Protein AF-A0A4Y9A7S6-F1 (afdb_monomer_lite)

Structure (mmCIF, N/CA/C/O backbone):
data_AF-A0A4Y9A7S6-F1
#
_entry.id   AF-A0A4Y9A7S6-F1
#
loop_
_atom_site.group_PDB
_atom_site.id
_atom_site.type_symbol
_atom_site.label_atom_id
_atom_site.label_alt_id
_atom_site.label_comp_id
_atom_site.label_asym_id
_atom_site.label_entity_id
_atom_site.label_seq_id
_atom_site.pdbx_PDB_ins_code
_atom_site.Cartn_x
_atom_site.Cartn_y
_atom_site.Cartn_z
_atom_site.occupancy
_atom_site.B_iso_or_equiv
_atom_site.auth_seq_id
_atom_site.auth_comp_id
_atom_site.auth_asym_id
_atom_site.auth_atom_id
_atom_site.pdbx_PDB_model_num
ATOM 1 N N . MET A 1 1 ? 8.272 -12.848 1.177 1.00 51.91 1 MET A N 1
ATOM 2 C CA . MET A 1 1 ? 7.483 -13.117 -0.040 1.00 51.91 1 MET A CA 1
ATOM 3 C C . MET A 1 1 ? 8.059 -12.205 -1.107 1.00 51.91 1 MET A C 1
ATOM 5 O O . MET A 1 1 ? 8.011 -10.999 -0.935 1.00 51.91 1 MET A O 1
ATOM 9 N N . GLU A 1 2 ? 8.708 -12.731 -2.147 1.00 66.44 2 GLU A N 1
ATOM 10 C CA . GLU A 1 2 ? 9.399 -11.851 -3.104 1.00 66.44 2 GLU A CA 1
ATOM 11 C C . GLU A 1 2 ? 8.413 -10.834 -3.698 1.00 66.44 2 GLU A C 1
ATOM 13 O O . GLU A 1 2 ? 7.273 -11.190 -3.999 1.00 66.44 2 GLU A O 1
ATOM 18 N N . SER A 1 3 ? 8.839 -9.578 -3.871 1.00 75.31 3 SER A N 1
ATOM 19 C CA . SER A 1 3 ? 8.005 -8.483 -4.396 1.00 75.31 3 SER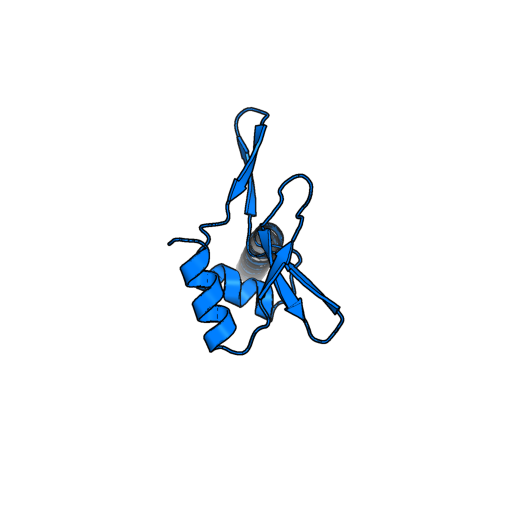 A CA 1
ATOM 20 C C . SER A 1 3 ? 7.237 -8.881 -5.665 1.00 75.31 3 SER A C 1
ATOM 22 O O . SER A 1 3 ? 6.070 -8.533 -5.829 1.00 75.31 3 SER A O 1
ATOM 24 N N . LYS A 1 4 ? 7.844 -9.723 -6.508 1.00 85.31 4 LYS A N 1
ATOM 25 C CA . LYS A 1 4 ? 7.242 -10.320 -7.707 1.00 85.31 4 LYS A CA 1
ATOM 26 C C . LYS A 1 4 ? 5.944 -11.098 -7.442 1.00 85.31 4 LYS A C 1
ATOM 28 O O . LYS A 1 4 ? 5.025 -11.048 -8.248 1.00 85.31 4 LYS A O 1
ATOM 33 N N . GLN A 1 5 ? 5.835 -11.806 -6.320 1.00 89.12 5 GLN A N 1
ATOM 34 C CA . GLN A 1 5 ? 4.628 -12.568 -5.981 1.00 89.12 5 GLN A CA 1
ATOM 35 C C . GLN A 1 5 ? 3.453 -11.657 -5.608 1.00 89.12 5 GLN A C 1
ATOM 37 O O . GLN A 1 5 ? 2.307 -12.006 -5.873 1.00 89.12 5 GLN A O 1
ATOM 42 N N . ILE A 1 6 ? 3.724 -10.503 -4.988 1.00 91.88 6 ILE A N 1
ATOM 43 C CA . ILE A 1 6 ? 2.694 -9.501 -4.671 1.00 91.88 6 ILE A CA 1
ATOM 44 C C . ILE A 1 6 ? 2.166 -8.892 -5.968 1.00 91.88 6 ILE A C 1
ATOM 46 O O . ILE A 1 6 ? 0.955 -8.804 -6.141 1.00 91.88 6 ILE A O 1
ATOM 50 N N . VAL A 1 7 ? 3.083 -8.522 -6.869 1.00 93.62 7 VAL A N 1
ATOM 51 C CA . VAL A 1 7 ? 2.772 -7.958 -8.189 1.00 93.62 7 VAL A CA 1
ATOM 52 C C . VAL A 1 7 ? 1.848 -8.898 -8.956 1.00 93.62 7 VAL A C 1
ATOM 54 O O . VAL A 1 7 ? 0.724 -8.508 -9.248 1.00 93.62 7 VAL A O 1
ATOM 57 N N . ASN A 1 8 ? 2.253 -10.159 -9.147 1.00 94.25 8 ASN A N 1
ATOM 58 C CA . ASN A 1 8 ? 1.444 -11.138 -9.876 1.00 94.25 8 ASN A CA 1
ATOM 59 C C . ASN A 1 8 ? 0.036 -11.290 -9.279 1.00 94.25 8 ASN A C 1
ATOM 61 O O . ASN A 1 8 ? -0.945 -11.296 -10.008 1.00 94.25 8 ASN A O 1
ATOM 65 N N . LYS A 1 9 ? -0.088 -11.371 -7.947 1.00 95.44 9 LYS A N 1
ATOM 66 C CA . LYS A 1 9 ? -1.403 -11.504 -7.301 1.00 95.44 9 LYS A CA 1
ATOM 67 C C . LYS A 1 9 ? -2.290 -10.273 -7.490 1.00 95.44 9 LYS A C 1
ATOM 69 O O . LYS A 1 9 ? -3.507 -10.411 -7.517 1.00 95.44 9 LYS A O 1
ATOM 74 N N . LEU A 1 10 ? -1.715 -9.072 -7.544 1.00 95.38 10 LEU A N 1
ATOM 75 C CA . LEU A 1 10 ? -2.478 -7.850 -7.807 1.00 95.38 10 LEU A CA 1
ATOM 76 C C . LEU A 1 10 ? -2.894 -7.771 -9.280 1.00 95.38 10 LEU A C 1
ATOM 78 O O . LEU A 1 10 ? -4.035 -7.416 -9.563 1.00 95.38 10 LEU A O 1
ATOM 82 N N . GLU A 1 11 ? -2.018 -8.166 -10.200 1.00 95.75 11 GLU A N 1
ATOM 83 C CA . GLU A 1 11 ? -2.348 -8.273 -11.625 1.00 95.75 11 GLU A CA 1
ATOM 84 C C . GLU A 1 11 ? -3.450 -9.315 -11.879 1.00 95.75 11 GLU A C 1
ATOM 86 O O . GLU A 1 11 ? -4.395 -9.033 -12.613 1.00 95.75 11 GLU A O 1
ATOM 91 N N . ASP A 1 12 ? -3.411 -10.464 -11.193 1.00 96.69 12 ASP A N 1
ATOM 92 C CA . ASP A 1 12 ? -4.466 -11.491 -11.237 1.00 96.69 12 ASP A CA 1
ATOM 93 C C . ASP A 1 12 ? -5.827 -10.963 -10.739 1.00 96.69 12 ASP A C 1
ATOM 95 O O . ASP A 1 12 ? -6.882 -11.445 -11.153 1.00 96.69 12 ASP A O 1
ATOM 99 N N . LEU A 1 13 ? -5.819 -9.956 -9.858 1.00 95.69 13 LEU A N 1
ATOM 100 C CA . LEU A 1 13 ? -7.019 -9.251 -9.392 1.00 95.69 13 LEU A CA 1
ATOM 101 C C . LEU A 1 13 ? -7.452 -8.103 -10.321 1.00 95.69 13 LEU A C 1
ATOM 103 O O . LEU A 1 13 ? -8.441 -7.429 -10.032 1.00 95.69 13 LEU A O 1
ATOM 107 N N . GLY A 1 14 ? -6.743 -7.884 -11.431 1.00 95.44 14 GLY A N 1
ATOM 108 C CA . GLY A 1 14 ? -7.055 -6.866 -12.432 1.00 95.44 14 GLY A CA 1
ATOM 109 C C . 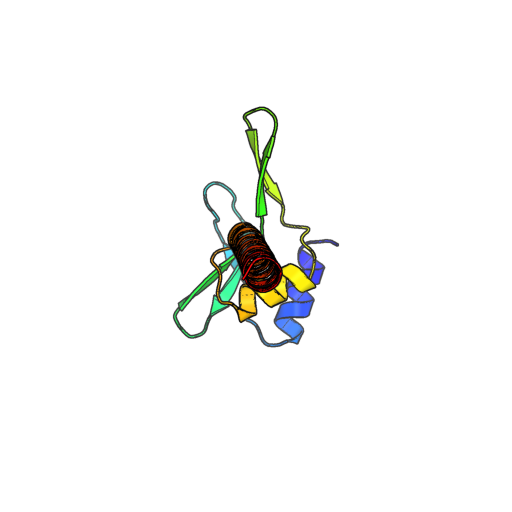GLY A 1 14 ? -6.462 -5.485 -12.152 1.00 95.44 14 GLY A C 1
ATOM 110 O O . GLY A 1 14 ? -6.860 -4.519 -12.802 1.00 95.44 14 GLY A O 1
ATOM 111 N N . TYR A 1 15 ? -5.529 -5.359 -11.204 1.00 95.94 15 TYR A N 1
ATOM 112 C CA . TYR A 1 15 ? -4.807 -4.105 -10.993 1.00 95.94 15 TYR A CA 1
ATOM 113 C C . TYR A 1 15 ? -3.667 -3.953 -12.001 1.00 95.94 15 TYR A C 1
ATOM 115 O O . TYR A 1 15 ? -2.908 -4.887 -12.244 1.00 95.94 15 TYR A O 1
ATOM 123 N N . THR A 1 16 ? -3.491 -2.743 -12.528 1.00 95.50 16 THR A N 1
ATOM 124 C CA . THR A 1 16 ? -2.308 -2.398 -13.322 1.00 95.50 16 THR A CA 1
ATOM 125 C C . THR A 1 16 ? -1.151 -2.078 -12.386 1.00 95.50 16 THR A C 1
ATOM 127 O O . THR A 1 16 ? -1.211 -1.091 -11.647 1.00 95.50 16 THR A O 1
ATOM 130 N N . VAL A 1 17 ? -0.094 -2.890 -12.428 1.00 96.00 17 VAL A N 1
ATOM 131 C CA . VAL A 1 17 ? 1.128 -2.663 -11.652 1.00 96.00 17 VAL A CA 1
ATOM 132 C C . VAL A 1 17 ? 2.237 -2.154 -12.568 1.00 96.00 17 VAL A C 1
ATOM 134 O O . VAL A 1 17 ? 2.563 -2.762 -13.582 1.00 96.00 17 VAL A O 1
ATOM 137 N N . GLU A 1 18 ? 2.839 -1.031 -12.197 1.00 95.38 18 GLU A N 1
ATOM 138 C CA . GLU A 1 18 ? 3.976 -0.427 -12.887 1.00 95.38 18 GLU A CA 1
ATOM 139 C C . GLU A 1 18 ? 5.200 -0.403 -11.967 1.00 95.38 18 GLU A C 1
ATOM 141 O O . GLU A 1 18 ? 5.091 -0.428 -10.740 1.00 95.38 18 GLU A O 1
ATOM 146 N N . PHE A 1 19 ? 6.388 -0.306 -12.559 1.00 95.00 19 PHE A N 1
ATOM 147 C CA . PHE A 1 19 ? 7.631 -0.087 -11.825 1.00 95.00 19 PHE A CA 1
ATOM 148 C C . PHE A 1 19 ? 8.119 1.326 -12.096 1.00 95.00 19 PHE A C 1
ATOM 150 O O . PHE A 1 19 ? 8.219 1.755 -13.244 1.00 95.00 19 PHE A O 1
ATOM 157 N N . GLY A 1 20 ? 8.418 2.062 -11.034 1.00 93.19 20 GLY A N 1
ATOM 158 C CA . GLY A 1 20 ? 8.812 3.456 -11.152 1.00 93.19 20 GLY A CA 1
ATOM 159 C C . GLY A 1 20 ? 9.709 3.900 -10.018 1.00 93.19 20 GLY A C 1
ATOM 160 O O . GLY A 1 20 ? 10.183 3.099 -9.213 1.00 93.19 20 GLY A O 1
ATOM 161 N N . LYS A 1 21 ? 9.953 5.204 -9.985 1.00 94.25 21 LYS A N 1
ATOM 162 C CA . LYS A 1 21 ? 10.729 5.832 -8.930 1.00 94.25 21 LYS A CA 1
ATOM 163 C C . LYS A 1 21 ? 9.839 6.131 -7.730 1.00 94.25 21 LYS A C 1
ATOM 165 O O . LYS A 1 21 ? 8.755 6.688 -7.888 1.00 94.25 21 LYS A O 1
ATOM 170 N N . TYR A 1 22 ? 10.328 5.800 -6.545 1.00 93.69 22 TYR A N 1
ATOM 171 C CA . TYR A 1 22 ? 9.749 6.192 -5.270 1.00 93.69 22 TYR A CA 1
ATOM 172 C C . TYR A 1 22 ? 10.853 6.839 -4.437 1.00 93.69 22 TYR A C 1
ATOM 174 O O . TYR A 1 22 ? 11.842 6.195 -4.093 1.00 93.69 22 TYR A O 1
ATOM 182 N N . GLU A 1 23 ? 10.717 8.142 -4.196 1.00 90.12 23 GLU A N 1
ATOM 183 C CA . GLU A 1 23 ? 11.777 8.996 -3.651 1.00 90.12 23 GLU A CA 1
ATOM 184 C C . GLU A 1 23 ? 13.111 8.831 -4.403 1.00 90.12 23 GLU A C 1
ATOM 186 O O . GLU A 1 23 ? 13.243 9.271 -5.546 1.00 90.12 23 GLU A O 1
ATOM 191 N N . TYR A 1 24 ? 14.103 8.201 -3.773 1.00 91.00 24 TYR A N 1
ATOM 192 C CA . TYR A 1 24 ? 15.441 7.973 -4.317 1.00 91.00 24 TYR A CA 1
ATOM 193 C C . TYR A 1 24 ? 15.629 6.552 -4.858 1.00 91.00 24 TYR A C 1
ATOM 195 O O . TYR A 1 24 ? 16.671 6.272 -5.447 1.00 91.00 24 TYR A O 1
ATOM 203 N N . TRP A 1 25 ? 14.652 5.663 -4.657 1.00 94.38 25 TRP A N 1
ATOM 204 C CA . TRP A 1 25 ? 14.716 4.274 -5.099 1.00 94.38 25 TRP A CA 1
ATOM 205 C C . TRP A 1 25 ? 14.020 4.093 -6.444 1.00 94.38 25 TRP A C 1
ATOM 207 O O . TRP A 1 25 ? 12.873 4.497 -6.634 1.00 94.38 25 TRP A O 1
ATOM 217 N N . ASP A 1 26 ? 14.717 3.450 -7.374 1.00 94.62 26 ASP A N 1
ATOM 218 C CA . ASP A 1 26 ? 14.188 3.093 -8.686 1.00 94.62 26 ASP A CA 1
ATOM 219 C C . ASP A 1 26 ? 13.600 1.676 -8.683 1.00 94.62 26 ASP A C 1
ATOM 221 O O . ASP A 1 26 ? 13.892 0.855 -7.811 1.00 94.62 26 ASP A O 1
ATOM 225 N N . SER A 1 27 ? 12.803 1.367 -9.709 1.00 93.25 27 SER A N 1
ATOM 226 C CA . SER A 1 27 ? 12.187 0.045 -9.906 1.00 93.25 27 SER A CA 1
ATOM 227 C C . SER A 1 27 ? 11.319 -0.414 -8.727 1.00 93.25 27 SER A C 1
ATOM 229 O O . SER A 1 27 ? 11.292 -1.595 -8.378 1.00 93.25 27 SER A O 1
ATOM 231 N N . ILE A 1 28 ? 10.589 0.519 -8.115 1.00 95.31 28 ILE A N 1
ATOM 232 C CA . ILE A 1 28 ? 9.643 0.234 -7.040 1.00 95.31 28 ILE A CA 1
ATOM 233 C C . ILE A 1 28 ? 8.250 -0.024 -7.635 1.00 95.31 28 ILE A C 1
ATOM 235 O O . ILE A 1 28 ? 7.752 0.805 -8.412 1.00 95.31 28 ILE A O 1
ATOM 239 N N . PRO A 1 29 ? 7.616 -1.163 -7.301 1.00 95.75 29 PRO A N 1
ATOM 240 C CA . PRO A 1 29 ? 6.293 -1.496 -7.809 1.00 95.75 29 PRO A CA 1
ATOM 241 C C . PRO A 1 29 ? 5.222 -0.575 -7.216 1.00 95.75 29 PRO A C 1
ATOM 243 O O . PRO A 1 29 ? 5.230 -0.283 -6.018 1.00 95.75 29 PRO A O 1
ATOM 246 N N . HIS A 1 30 ? 4.280 -0.141 -8.044 1.00 96.25 30 HIS A N 1
ATOM 247 C CA . HIS A 1 30 ? 3.124 0.651 -7.638 1.00 96.25 30 HIS A CA 1
ATOM 248 C C . HIS A 1 30 ? 1.900 0.311 -8.489 1.00 96.25 30 HIS A C 1
ATOM 250 O O . HIS A 1 30 ? 2.024 -0.002 -9.669 1.00 96.25 30 HIS A O 1
ATOM 256 N N . VAL A 1 31 ? 0.711 0.390 -7.899 1.00 97.56 31 VAL A N 1
ATOM 257 C CA . VAL A 1 31 ? -0.557 0.272 -8.628 1.00 97.56 31 VAL A CA 1
ATOM 258 C C . VAL A 1 31 ? -0.960 1.641 -9.154 1.00 97.56 31 VAL A C 1
ATOM 260 O O . VAL A 1 31 ? -0.983 2.601 -8.383 1.00 97.56 31 VAL A O 1
ATOM 263 N N . LEU A 1 32 ? -1.291 1.725 -10.444 1.00 96.44 32 LEU A N 1
ATOM 264 C CA . LEU A 1 32 ? -1.900 2.909 -11.049 1.00 96.44 32 LEU A CA 1
ATOM 265 C C . LEU A 1 32 ? -3.426 2.798 -10.961 1.00 96.44 32 LEU A C 1
ATOM 267 O O . LEU A 1 32 ? -4.031 1.889 -11.531 1.00 96.44 32 LEU A O 1
ATOM 271 N N . HIS A 1 33 ? -4.050 3.737 -10.257 1.00 94.88 33 HIS A N 1
ATOM 272 C CA . HIS A 1 33 ? -5.501 3.812 -10.122 1.00 94.88 33 HIS A CA 1
ATOM 273 C C . HIS A 1 33 ? -6.140 4.492 -11.331 1.00 94.88 33 HIS A C 1
ATOM 275 O O . HIS A 1 33 ? -5.523 5.298 -12.026 1.00 94.88 33 HIS A O 1
ATOM 281 N N . SER A 1 34 ? -7.428 4.226 -11.550 1.00 92.12 34 SER A N 1
ATOM 282 C CA . SER A 1 34 ? -8.200 4.809 -12.657 1.00 92.12 34 SER A CA 1
ATOM 283 C C . SER A 1 34 ? -8.331 6.336 -12.595 1.00 92.12 34 SER A C 1
ATOM 285 O O . SER A 1 34 ? -8.629 6.964 -13.604 1.00 92.12 34 SER A O 1
ATOM 287 N N . ASP A 1 35 ? -8.150 6.933 -11.415 1.00 93.31 35 ASP A N 1
ATOM 288 C CA . ASP A 1 35 ? -8.150 8.387 -11.206 1.00 93.31 35 ASP A CA 1
ATOM 289 C C . ASP A 1 35 ? -6.759 9.025 -11.389 1.00 93.31 35 ASP A C 1
ATOM 291 O O . ASP A 1 35 ? -6.599 10.226 -11.180 1.00 93.31 35 ASP A O 1
ATOM 295 N N . GLY A 1 36 ? -5.755 8.236 -11.782 1.00 92.19 36 GLY A N 1
ATOM 296 C CA . GLY A 1 36 ? -4.377 8.679 -11.978 1.00 92.19 36 GLY A CA 1
ATOM 297 C C . GLY A 1 36 ? -3.535 8.715 -10.701 1.00 92.19 36 GLY A C 1
ATOM 298 O O . GLY A 1 36 ? -2.330 8.960 -10.789 1.00 92.19 36 GLY A O 1
ATOM 299 N N . SER A 1 37 ? -4.119 8.454 -9.526 1.00 95.19 37 SER A N 1
ATOM 300 C CA . SER A 1 37 ? -3.343 8.275 -8.298 1.00 95.19 37 SER A CA 1
ATOM 301 C C . SER A 1 37 ? -2.551 6.965 -8.334 1.00 95.19 37 SER A C 1
ATOM 303 O O . SER A 1 37 ? -2.829 6.060 -9.125 1.00 95.19 37 SER A O 1
ATOM 305 N N . LYS A 1 38 ? -1.530 6.860 -7.482 1.00 96.56 38 LYS A N 1
ATOM 306 C CA . LYS A 1 38 ? -0.658 5.685 -7.408 1.00 96.56 38 LYS A CA 1
ATOM 307 C C . LYS A 1 38 ? -0.5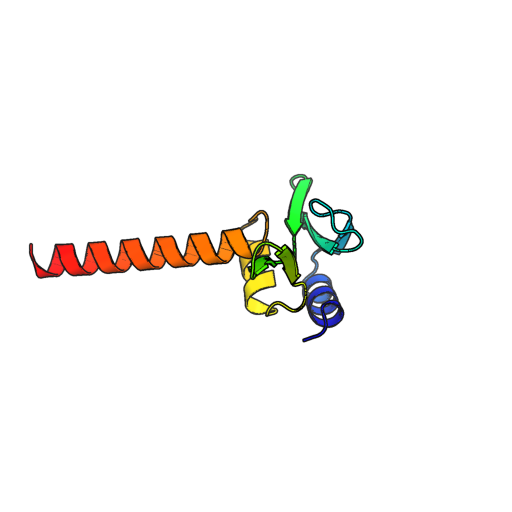38 5.215 -5.966 1.00 96.56 38 LYS A C 1
ATOM 309 O O . LYS A 1 38 ? -0.350 6.044 -5.082 1.00 96.56 38 LYS A O 1
ATOM 314 N N . THR A 1 39 ? -0.585 3.902 -5.754 1.00 97.81 39 THR A N 1
ATOM 315 C CA . THR A 1 39 ? -0.239 3.280 -4.467 1.00 97.81 39 THR A CA 1
ATOM 316 C C . THR A 1 39 ? 1.060 2.513 -4.610 1.00 97.81 39 THR A C 1
ATOM 318 O O . THR A 1 39 ? 1.133 1.533 -5.352 1.00 97.81 39 THR A O 1
ATOM 321 N N . VAL A 1 40 ? 2.086 2.942 -3.888 1.00 97.19 40 VAL A N 1
ATOM 322 C CA . VAL A 1 40 ? 3.402 2.310 -3.869 1.00 97.19 40 VAL A CA 1
ATOM 323 C C . VAL A 1 40 ? 3.357 1.051 -3.005 1.00 97.19 40 VAL A C 1
ATOM 325 O O . VAL A 1 40 ? 2.942 1.074 -1.849 1.00 97.19 40 VAL A O 1
ATOM 328 N N . LEU A 1 41 ? 3.821 -0.071 -3.553 1.00 96.00 41 LEU A N 1
ATOM 329 C CA . LEU A 1 41 ? 3.824 -1.375 -2.885 1.00 96.00 41 LEU A CA 1
ATOM 330 C C . LEU A 1 41 ? 5.114 -1.578 -2.082 1.00 96.00 41 LEU A C 1
ATOM 332 O O . LEU A 1 41 ? 5.793 -2.601 -2.188 1.00 96.00 41 LEU A O 1
ATOM 336 N N . ALA A 1 42 ? 5.482 -0.562 -1.309 1.00 95.12 42 ALA A N 1
ATOM 337 C CA . ALA A 1 42 ? 6.695 -0.549 -0.515 1.00 95.12 42 ALA A CA 1
ATOM 338 C C . ALA A 1 42 ? 6.501 0.240 0.777 1.00 95.12 42 ALA A C 1
ATOM 340 O O . ALA A 1 42 ? 5.577 1.040 0.911 1.00 95.12 42 ALA A O 1
ATOM 341 N N . LYS A 1 43 ? 7.401 -0.002 1.725 1.00 94.56 43 LYS A N 1
ATOM 342 C CA . LYS A 1 43 ? 7.474 0.706 2.998 1.00 94.56 43 LYS A CA 1
ATOM 343 C C . LYS A 1 43 ? 8.860 1.320 3.167 1.00 94.56 43 LYS A C 1
ATOM 345 O O . LYS A 1 43 ? 9.855 0.609 3.017 1.00 94.56 43 LYS A O 1
ATOM 350 N N . THR A 1 44 ? 8.947 2.589 3.541 1.00 94.75 44 THR A N 1
ATOM 351 C CA . THR A 1 44 ? 10.194 3.190 4.023 1.00 94.75 44 THR A CA 1
ATOM 352 C C . THR A 1 44 ? 10.417 2.881 5.500 1.00 94.75 44 THR A C 1
ATOM 354 O O . THR A 1 44 ? 9.491 2.770 6.311 1.00 94.75 44 THR A O 1
ATOM 357 N N . PHE A 1 45 ? 11.677 2.729 5.883 1.00 93.31 45 PHE A N 1
ATOM 358 C CA . PHE A 1 45 ? 12.068 2.588 7.277 1.00 93.31 45 PHE A CA 1
ATOM 359 C C . PHE A 1 45 ? 13.336 3.384 7.549 1.00 93.31 45 PHE A C 1
ATOM 361 O O . PHE A 1 45 ? 14.218 3.483 6.702 1.00 93.31 45 PHE A O 1
ATOM 368 N N . ASN A 1 46 ? 13.448 3.903 8.768 1.00 93.06 46 ASN A N 1
ATOM 369 C CA . ASN A 1 46 ? 14.670 4.523 9.259 1.00 93.06 46 ASN A CA 1
ATOM 370 C C . ASN A 1 46 ? 15.332 3.574 10.255 1.00 93.06 46 ASN A C 1
ATOM 372 O O . ASN A 1 46 ? 14.724 3.188 11.254 1.00 93.06 46 ASN A O 1
ATOM 376 N N . LYS A 1 47 ? 16.584 3.194 9.997 1.00 88.81 47 LYS A N 1
ATOM 377 C CA . LYS A 1 47 ? 17.377 2.351 10.896 1.00 88.81 47 LYS A CA 1
ATOM 378 C C . LYS A 1 47 ? 18.767 2.950 11.055 1.00 88.81 47 LYS A C 1
ATOM 380 O O . LYS A 1 47 ? 19.488 3.100 10.078 1.00 88.81 47 LYS A O 1
ATOM 385 N N . ALA A 1 48 ? 19.135 3.283 12.293 1.00 88.06 48 ALA A N 1
ATOM 386 C CA . ALA A 1 48 ? 20.456 3.818 12.643 1.00 88.06 48 ALA A CA 1
ATOM 387 C C . ALA A 1 48 ? 20.904 5.025 11.783 1.00 88.06 48 ALA A C 1
ATOM 389 O O . ALA A 1 48 ? 22.064 5.125 11.401 1.00 88.06 48 ALA A O 1
ATOM 390 N N . GLY A 1 49 ? 19.977 5.934 11.459 1.00 89.00 49 GLY A N 1
ATOM 391 C CA . GLY A 1 49 ? 20.265 7.124 10.648 1.00 89.00 49 GLY A CA 1
ATOM 392 C C . GLY A 1 49 ? 20.302 6.886 9.135 1.00 89.00 49 GLY A C 1
ATOM 393 O O . GLY A 1 49 ? 20.569 7.820 8.389 1.00 89.00 49 GLY A O 1
ATOM 394 N N . SER A 1 50 ? 20.019 5.669 8.666 1.00 88.38 50 SER A N 1
ATOM 395 C CA . SER A 1 50 ? 19.847 5.363 7.243 1.00 88.38 50 SER A CA 1
ATOM 396 C C . SER A 1 50 ? 18.383 5.089 6.920 1.00 88.38 50 SER A C 1
ATOM 398 O O . SER A 1 50 ? 17.730 4.292 7.601 1.00 88.38 50 SER A O 1
ATOM 400 N N . THR A 1 51 ? 17.881 5.730 5.868 1.00 92.44 51 THR A N 1
ATOM 401 C CA . THR A 1 51 ? 16.573 5.421 5.288 1.00 92.44 51 THR A CA 1
ATOM 402 C C . THR A 1 51 ? 16.724 4.271 4.299 1.00 92.44 51 THR A C 1
ATOM 404 O O . THR A 1 51 ? 17.649 4.246 3.488 1.00 92.44 51 THR A O 1
ATOM 407 N N . GLY A 1 52 ? 15.826 3.298 4.382 1.00 93.38 52 GLY A N 1
ATOM 408 C CA . GLY A 1 52 ? 15.734 2.176 3.460 1.00 93.38 52 GLY A CA 1
ATOM 409 C C . GLY A 1 52 ? 14.309 1.984 2.964 1.00 93.38 52 GLY A C 1
ATOM 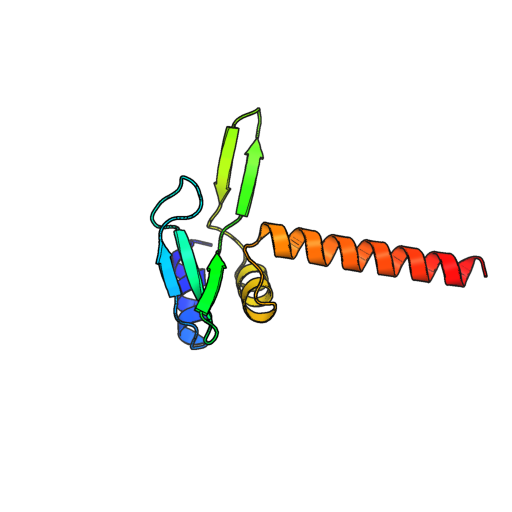410 O O . GLY A 1 52 ? 13.361 2.502 3.553 1.00 93.38 52 GLY A O 1
ATOM 411 N N . VAL A 1 53 ? 14.172 1.198 1.898 1.00 94.31 53 VAL A N 1
ATOM 412 C CA . VAL A 1 53 ? 12.886 0.777 1.340 1.00 94.31 53 VAL A CA 1
ATOM 413 C C . VAL A 1 53 ? 12.755 -0.740 1.439 1.00 94.31 53 VAL A C 1
ATOM 415 O O . VAL A 1 53 ? 13.712 -1.481 1.211 1.00 94.31 53 VAL A O 1
ATOM 418 N N . GLN A 1 54 ? 11.567 -1.208 1.794 1.00 93.06 54 GLN A N 1
ATOM 419 C CA . GLN A 1 54 ? 11.201 -2.614 1.844 1.00 93.06 54 GLN A CA 1
ATOM 420 C C . GLN A 1 54 ? 10.058 -2.869 0.864 1.00 93.06 54 GLN A C 1
ATOM 422 O O . GLN A 1 54 ? 8.981 -2.296 1.003 1.00 93.06 54 GLN A O 1
ATOM 427 N N . THR A 1 55 ? 10.287 -3.757 -0.101 1.00 91.50 55 THR A N 1
ATOM 428 C CA . THR A 1 55 ? 9.291 -4.179 -1.104 1.00 91.50 55 THR A CA 1
ATOM 429 C C . THR A 1 55 ? 8.723 -5.578 -0.837 1.00 91.50 55 THR A C 1
ATOM 431 O O . THR A 1 55 ? 7.701 -5.944 -1.408 1.00 91.50 55 THR A O 1
ATOM 434 N N . ASP A 1 56 ? 9.341 -6.359 0.057 1.00 89.75 56 ASP A N 1
ATOM 435 C CA . ASP A 1 56 ? 8.774 -7.606 0.594 1.00 89.75 56 ASP A CA 1
ATOM 436 C C . ASP A 1 56 ? 7.785 -7.266 1.719 1.00 89.75 56 ASP A C 1
ATOM 438 O O . ASP A 1 56 ? 8.106 -7.332 2.911 1.00 89.75 56 ASP A O 1
ATOM 442 N N . VAL A 1 57 ? 6.605 -6.790 1.326 1.00 90.81 57 VAL A N 1
ATOM 443 C CA . VAL A 1 57 ? 5.467 -6.540 2.221 1.00 90.81 57 VAL A CA 1
ATOM 444 C C . VAL A 1 57 ? 4.447 -7.674 2.095 1.00 90.81 57 VAL A C 1
ATOM 446 O O . VAL A 1 57 ? 4.455 -8.430 1.127 1.00 90.81 57 VAL A O 1
ATOM 449 N N . SER A 1 58 ? 3.548 -7.846 3.067 1.00 93.88 58 SER A N 1
ATOM 450 C CA . SER A 1 58 ? 2.500 -8.862 2.907 1.00 93.88 58 SER A CA 1
ATOM 451 C C . SER A 1 58 ? 1.517 -8.460 1.806 1.00 93.88 58 SER A C 1
ATOM 453 O O . SER A 1 58 ? 1.214 -7.277 1.625 1.00 93.88 58 SER A O 1
ATOM 455 N N . PHE A 1 59 ? 0.984 -9.454 1.095 1.00 94.69 59 PHE A N 1
ATOM 456 C CA . PHE A 1 59 ? -0.020 -9.229 0.056 1.00 94.69 59 PHE A CA 1
ATOM 457 C C . PHE A 1 59 ? -1.257 -8.516 0.604 1.00 94.69 59 PHE A C 1
ATOM 459 O O . PHE A 1 59 ? -1.805 -7.632 -0.034 1.00 94.69 59 PHE A O 1
ATOM 466 N N . GLU A 1 60 ? -1.659 -8.862 1.817 1.00 95.56 60 GLU A N 1
ATOM 467 C CA . GLU A 1 60 ? -2.825 -8.337 2.509 1.00 95.56 60 GLU A CA 1
ATOM 468 C C . GLU A 1 60 ? -2.655 -6.842 2.783 1.00 95.56 60 GLU A C 1
ATOM 470 O O . GLU A 1 60 ? -3.582 -6.072 2.546 1.00 95.56 60 GLU A O 1
ATOM 475 N N . LYS A 1 61 ? -1.452 -6.411 3.195 1.00 95.94 61 LYS A N 1
ATOM 476 C CA . LYS A 1 61 ? -1.136 -4.987 3.359 1.00 95.94 61 LYS A CA 1
ATOM 477 C C . LYS A 1 61 ? -1.121 -4.269 2.016 1.00 95.94 61 LYS A C 1
ATOM 479 O O . LYS A 1 61 ? -1.724 -3.212 1.892 1.00 95.94 61 LYS A O 1
ATOM 484 N N . ALA A 1 62 ? -0.471 -4.847 1.008 1.00 96.12 62 ALA A N 1
ATOM 485 C CA . ALA A 1 62 ? -0.442 -4.274 -0.334 1.00 96.12 62 ALA A CA 1
ATOM 486 C C . ALA A 1 62 ? -1.861 -4.079 -0.892 1.00 96.12 62 ALA A C 1
ATOM 488 O O . ALA A 1 62 ? -2.227 -2.975 -1.283 1.00 96.12 62 ALA A O 1
ATOM 489 N N . LYS A 1 63 ? -2.688 -5.125 -0.840 1.00 97.06 63 LYS A N 1
ATOM 490 C CA . LYS A 1 63 ? -4.081 -5.099 -1.286 1.00 97.06 63 LYS A CA 1
ATOM 491 C C . LYS A 1 63 ? -4.896 -4.059 -0.523 1.00 97.06 63 LYS A C 1
ATOM 493 O O . LYS A 1 63 ? -5.578 -3.256 -1.148 1.00 97.06 63 LYS A O 1
ATOM 498 N N . GLN A 1 64 ? -4.797 -4.030 0.805 1.00 97.75 64 GLN A N 1
ATOM 499 C CA . GLN A 1 64 ? -5.550 -3.074 1.610 1.00 97.75 64 GLN A CA 1
ATOM 500 C C . GLN A 1 64 ? -5.135 -1.622 1.323 1.00 97.75 64 GLN A C 1
ATOM 502 O O . GLN A 1 64 ? -6.001 -0.761 1.201 1.00 97.75 64 GLN A O 1
ATOM 507 N N . ALA A 1 65 ? -3.836 -1.345 1.158 1.00 97.81 65 ALA A N 1
ATOM 508 C CA . ALA A 1 65 ? -3.354 -0.014 0.787 1.00 97.81 65 ALA A CA 1
ATOM 509 C C . ALA A 1 65 ? -3.895 0.426 -0.583 1.00 97.81 65 ALA A C 1
ATOM 511 O O . ALA A 1 65 ? -4.323 1.569 -0.734 1.00 97.81 65 ALA A O 1
ATOM 512 N N . VAL A 1 66 ? -3.921 -0.492 -1.557 1.00 97.50 66 VAL A N 1
ATOM 513 C CA . VAL A 1 66 ? -4.464 -0.261 -2.904 1.00 97.50 66 VAL A CA 1
ATOM 514 C C . VAL A 1 66 ? -5.969 0.011 -2.846 1.00 97.50 66 VAL A C 1
ATOM 516 O O . VAL A 1 66 ? -6.435 0.991 -3.417 1.00 97.50 66 VAL A O 1
ATOM 519 N N . GLU A 1 67 ? -6.738 -0.797 -2.117 1.00 96.62 67 GLU A N 1
ATOM 520 C CA . GLU A 1 67 ? -8.190 -0.609 -1.962 1.00 96.62 67 GLU A CA 1
ATOM 521 C C . GLU A 1 67 ? -8.542 0.712 -1.271 1.00 96.62 67 GLU A C 1
ATOM 523 O O . GLU A 1 67 ? -9.541 1.347 -1.606 1.00 96.62 67 GLU A O 1
ATOM 528 N N . MET A 1 68 ? -7.701 1.145 -0.333 1.00 97.06 68 MET A N 1
ATOM 529 C CA . MET A 1 68 ? -7.836 2.424 0.361 1.00 97.06 68 MET A CA 1
ATOM 530 C C . MET A 1 68 ? -7.224 3.603 -0.412 1.00 97.06 68 MET A C 1
ATOM 532 O O . MET A 1 68 ? -7.329 4.735 0.055 1.00 97.06 68 MET A O 1
ATOM 536 N N . LYS A 1 69 ? -6.600 3.354 -1.575 1.00 97.06 69 LYS A N 1
ATOM 537 C CA . LYS A 1 69 ? -5.894 4.347 -2.403 1.00 97.06 69 LYS A CA 1
ATOM 538 C C . LYS A 1 69 ? -4.882 5.189 -1.617 1.00 97.06 69 LYS A C 1
ATOM 540 O O . LYS A 1 69 ? -4.803 6.405 -1.777 1.00 97.06 69 LYS A O 1
ATOM 545 N N . LEU A 1 70 ? -4.123 4.540 -0.740 1.00 97.62 70 LEU A N 1
ATOM 546 C CA . LEU A 1 70 ? -3.091 5.197 0.063 1.00 97.62 70 LEU A CA 1
ATOM 547 C C . LEU A 1 70 ? -1.812 5.398 -0.748 1.00 97.62 70 LEU A C 1
ATOM 549 O O . LEU A 1 70 ? -1.603 4.720 -1.756 1.00 97.62 70 LEU A O 1
ATOM 553 N N . VAL A 1 71 ? -0.950 6.316 -0.308 1.00 96.56 71 VAL A N 1
ATOM 554 C C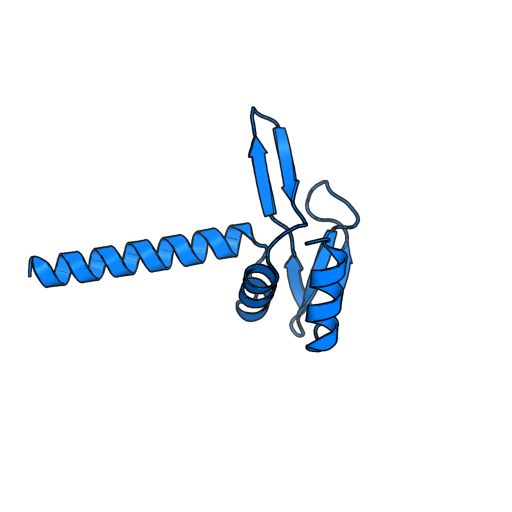A . VAL A 1 71 ? 0.302 6.616 -1.016 1.00 96.56 71 VAL A CA 1
ATOM 555 C C . VAL A 1 71 ? 1.231 5.407 -0.993 1.00 96.56 71 VAL A C 1
ATOM 557 O O . VAL A 1 71 ? 1.768 5.023 -2.030 1.00 96.56 71 VAL A O 1
ATOM 560 N N . ASP A 1 72 ? 1.392 4.782 0.172 1.00 96.75 72 ASP A N 1
ATOM 561 C CA . ASP A 1 72 ? 2.289 3.651 0.381 1.00 96.75 72 ASP A CA 1
ATOM 562 C C . ASP A 1 72 ? 1.863 2.784 1.584 1.00 96.75 72 ASP A C 1
ATOM 564 O O . ASP A 1 72 ? 0.785 2.939 2.170 1.00 96.75 72 ASP A O 1
ATOM 568 N N . ILE A 1 73 ? 2.713 1.824 1.955 1.00 96.88 73 ILE A N 1
ATOM 569 C CA . ILE A 1 73 ? 2.450 0.913 3.072 1.00 96.88 73 ILE A CA 1
ATOM 570 C C . ILE A 1 73 ? 2.639 1.597 4.440 1.00 96.88 73 ILE A C 1
ATOM 572 O O . ILE A 1 73 ? 2.024 1.160 5.416 1.00 96.88 73 ILE A O 1
ATOM 576 N N . ASN A 1 74 ? 3.442 2.662 4.547 1.00 96.94 74 ASN A N 1
ATOM 577 C CA . ASN A 1 74 ? 3.557 3.440 5.786 1.00 96.94 74 ASN A CA 1
ATOM 578 C C . ASN A 1 74 ? 2.235 4.150 6.099 1.00 96.94 74 ASN A C 1
ATOM 580 O O . ASN A 1 74 ? 1.776 4.102 7.242 1.00 96.94 74 ASN A O 1
ATOM 584 N N . ASP A 1 75 ? 1.592 4.736 5.089 1.00 97.62 75 ASP A N 1
ATOM 585 C CA . ASP A 1 75 ? 0.283 5.378 5.224 1.00 97.62 75 ASP A CA 1
ATOM 586 C C . ASP A 1 75 ? -0.802 4.397 5.671 1.00 97.62 75 ASP A C 1
ATOM 588 O O . ASP A 1 75 ? -1.638 4.736 6.518 1.00 97.62 75 ASP A O 1
ATOM 592 N N . LEU A 1 76 ? -0.767 3.156 5.173 1.00 97.88 76 LEU A N 1
ATOM 593 C CA . LEU A 1 76 ? -1.660 2.103 5.657 1.00 97.88 76 LEU A CA 1
ATOM 594 C C . LEU A 1 76 ? -1.445 1.841 7.146 1.00 97.88 76 LEU A C 1
ATOM 596 O O . LEU A 1 76 ? -2.402 1.841 7.920 1.00 97.88 76 LEU A O 1
ATOM 600 N N . GLU A 1 77 ? -0.200 1.621 7.562 1.00 96.88 77 GLU A N 1
ATOM 601 C CA . GLU A 1 77 ? 0.110 1.316 8.959 1.00 96.88 77 GLU A CA 1
ATOM 602 C C . GLU A 1 77 ? -0.284 2.462 9.901 1.00 96.88 77 GLU A C 1
ATOM 604 O O . GLU A 1 77 ? -0.866 2.208 10.957 1.00 96.88 77 GLU A O 1
ATOM 609 N N . ASN A 1 78 ? -0.052 3.712 9.492 1.00 97.25 78 ASN A N 1
ATOM 610 C CA . ASN A 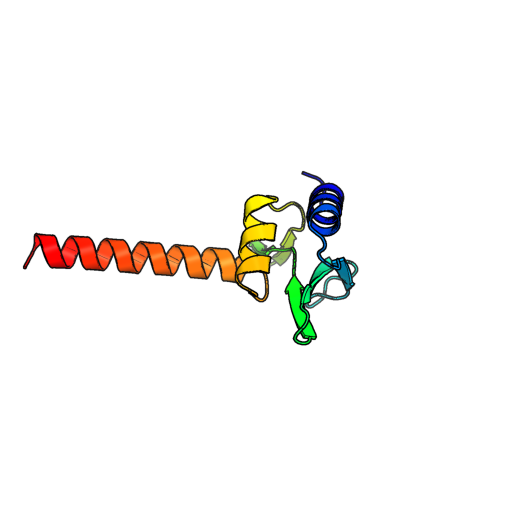1 78 ? -0.476 4.897 10.238 1.00 97.25 78 ASN A CA 1
ATOM 611 C C . ASN A 1 78 ? -2.004 4.991 10.333 1.00 97.25 78 ASN A C 1
ATOM 613 O O . ASN A 1 78 ? -2.549 5.271 11.402 1.00 97.25 78 ASN A O 1
ATOM 617 N N . THR A 1 79 ? -2.710 4.712 9.236 1.00 97.62 79 THR A N 1
ATOM 618 C CA . THR A 1 79 ? -4.178 4.734 9.207 1.00 97.62 79 THR A CA 1
ATOM 619 C C . THR A 1 79 ? -4.767 3.689 10.154 1.00 97.62 79 THR A C 1
ATOM 621 O O . THR A 1 79 ? -5.639 4.010 10.964 1.00 97.62 79 THR A O 1
ATOM 624 N N . LEU A 1 80 ? -4.258 2.455 10.114 1.00 96.31 80 LEU A N 1
ATOM 625 C CA . LEU A 1 80 ? -4.704 1.370 10.994 1.00 96.31 80 LEU A CA 1
ATOM 626 C C . LEU A 1 80 ? -4.386 1.651 12.467 1.00 96.31 80 LEU A C 1
ATOM 628 O O . LEU A 1 80 ? -5.202 1.356 13.343 1.00 96.31 80 LEU A O 1
ATOM 632 N N . LEU A 1 81 ? -3.226 2.250 12.750 1.00 97.12 81 LEU A N 1
ATOM 633 C CA . LEU A 1 81 ? -2.862 2.666 14.101 1.00 97.12 81 LEU A CA 1
ATOM 634 C C . LEU A 1 81 ? -3.831 3.728 14.637 1.00 97.12 81 LEU A C 1
ATOM 636 O O . LEU A 1 81 ? -4.346 3.577 15.743 1.00 97.12 81 LEU A O 1
ATOM 640 N N . ASN A 1 82 ? -4.138 4.756 13.845 1.00 96.94 82 ASN A N 1
ATOM 641 C CA . ASN A 1 82 ? -5.066 5.817 14.242 1.00 96.94 82 ASN A CA 1
ATOM 642 C C . ASN A 1 82 ? -6.486 5.287 14.476 1.00 96.94 82 ASN A C 1
ATOM 644 O O . ASN A 1 82 ? -7.130 5.648 15.459 1.00 96.94 82 ASN A O 1
ATOM 648 N N . GLN A 1 83 ? -6.966 4.382 13.618 1.00 95.56 83 GLN A N 1
ATOM 649 C CA . GLN A 1 83 ? -8.258 3.718 13.814 1.00 95.56 83 GLN A CA 1
ATOM 650 C C . GLN A 1 83 ? -8.299 2.929 15.127 1.00 95.56 83 GLN A C 1
ATOM 652 O O . GLN A 1 83 ? -9.290 2.994 15.856 1.00 95.56 83 GLN A O 1
ATOM 657 N N . LYS A 1 84 ? -7.215 2.215 15.456 1.00 96.62 84 LYS A N 1
ATOM 658 C CA . LYS A 1 84 ? -7.101 1.478 16.717 1.00 96.62 84 LYS A CA 1
ATOM 659 C C . LYS A 1 84 ? -7.122 2.416 17.927 1.00 96.62 84 LYS A C 1
ATOM 661 O O . LYS A 1 84 ? -7.884 2.166 18.855 1.00 96.62 84 LYS A O 1
ATOM 666 N N . ILE A 1 85 ? -6.341 3.498 17.896 1.00 97.12 85 ILE A N 1
ATOM 667 C CA . ILE A 1 85 ? -6.293 4.499 18.975 1.00 97.12 85 ILE A CA 1
ATOM 668 C C . ILE A 1 85 ? -7.680 5.102 19.217 1.00 97.12 85 ILE A C 1
ATOM 670 O O . ILE A 1 85 ? -8.130 5.167 20.359 1.00 97.12 85 ILE A O 1
ATOM 674 N N . ASN A 1 86 ? -8.385 5.493 18.153 1.00 96.56 86 ASN A N 1
ATOM 675 C CA . ASN A 1 86 ? -9.719 6.082 18.272 1.00 96.56 86 ASN A CA 1
ATOM 676 C C . ASN A 1 86 ? -10.724 5.099 18.877 1.00 96.56 86 ASN A C 1
ATOM 678 O O . ASN A 1 86 ? -11.483 5.467 19.770 1.00 96.56 86 ASN A O 1
ATOM 682 N N . ARG A 1 87 ? -10.690 3.834 18.447 1.00 96.62 87 ARG A N 1
ATOM 683 C CA . ARG A 1 87 ? -11.551 2.793 19.012 1.00 96.62 87 ARG A CA 1
ATOM 684 C C . ARG A 1 87 ? -11.293 2.589 20.507 1.00 96.62 87 ARG A C 1
ATOM 686 O O . ARG A 1 87 ? -12.244 2.518 21.280 1.00 96.62 87 ARG A O 1
ATOM 693 N N . GLU A 1 88 ? -10.030 2.517 20.920 1.00 96.19 88 GLU A N 1
ATOM 694 C CA . GLU A 1 88 ? -9.674 2.378 22.338 1.00 96.19 88 GLU A CA 1
ATOM 695 C C . GLU A 1 88 ? -10.119 3.604 23.153 1.00 96.19 88 GLU A C 1
ATOM 697 O O . GLU A 1 88 ? -10.649 3.455 24.254 1.00 96.19 88 GLU A O 1
ATOM 702 N N . ALA A 1 89 ? -9.982 4.814 22.601 1.00 95.25 89 ALA A N 1
ATOM 703 C CA . ALA A 1 89 ? -10.456 6.040 23.240 1.00 95.25 89 ALA A CA 1
ATOM 704 C C . ALA A 1 89 ? -11.986 6.057 23.419 1.00 95.25 89 ALA A C 1
ATOM 706 O O . ALA A 1 89 ? -12.472 6.429 24.487 1.00 95.25 89 ALA A O 1
ATOM 707 N N . GLU A 1 90 ? -12.752 5.614 22.418 1.00 95.88 90 GLU A N 1
ATOM 708 C CA . GLU A 1 90 ? -14.213 5.494 22.505 1.00 95.88 90 GLU A CA 1
ATOM 709 C C . GLU A 1 90 ? -14.661 4.442 23.527 1.00 95.88 90 GLU A C 1
ATOM 711 O O . GLU A 1 90 ? -15.625 4.658 24.264 1.00 95.88 90 GLU A O 1
ATOM 716 N N . GLU A 1 91 ? -13.981 3.295 23.582 1.00 95.50 91 GLU A N 1
ATOM 717 C CA . GLU A 1 91 ? -14.262 2.235 24.555 1.00 95.50 91 GLU A CA 1
ATOM 718 C C . GLU A 1 91 ? -13.972 2.707 25.989 1.00 95.50 91 GLU A C 1
ATOM 720 O O . GLU A 1 91 ? -14.771 2.461 26.896 1.00 95.50 91 GLU A O 1
ATOM 725 N N . LEU A 1 92 ? -12.879 3.451 26.196 1.00 95.19 92 LEU A N 1
ATOM 726 C CA . LEU A 1 92 ? -12.574 4.085 27.479 1.00 95.19 92 LEU A CA 1
ATOM 727 C C . LEU A 1 92 ? -13.618 5.143 27.844 1.00 95.19 92 LEU A C 1
ATOM 729 O O . LEU A 1 92 ? -14.118 5.127 28.966 1.00 95.19 92 LEU A O 1
ATOM 733 N N . ALA A 1 93 ? -13.995 6.015 26.907 1.00 95.12 93 ALA A N 1
ATOM 734 C CA . ALA A 1 93 ? -15.015 7.031 27.147 1.00 95.12 93 ALA A CA 1
ATOM 735 C C . ALA A 1 93 ? -16.338 6.397 27.599 1.00 95.12 93 ALA A C 1
ATOM 737 O O . ALA A 1 93 ? -16.890 6.830 28.600 1.00 95.12 93 ALA A O 1
ATOM 738 N N . LYS A 1 94 ? -16.785 5.317 26.942 1.00 93.69 94 LYS A N 1
ATOM 739 C CA . LYS A 1 94 ? -17.996 4.565 27.325 1.00 93.69 94 LYS A CA 1
ATOM 740 C C . LYS A 1 94 ? -17.888 3.869 28.682 1.00 93.69 94 LYS A C 1
ATOM 742 O O . LYS A 1 94 ? -18.898 3.648 29.337 1.00 93.69 94 LYS A O 1
ATOM 747 N N . LYS A 1 95 ? -16.684 3.455 29.085 1.00 93.31 95 LYS A N 1
ATOM 748 C CA . LYS A 1 95 ? -16.454 2.775 30.369 1.00 93.31 95 LYS A CA 1
ATOM 749 C C . LYS A 1 95 ? -16.498 3.740 31.557 1.00 93.31 95 LYS A C 1
ATOM 751 O O . LYS A 1 95 ? -16.821 3.314 32.664 1.00 93.31 95 LYS A O 1
ATOM 756 N N . TYR A 1 96 ? -16.117 4.996 31.336 1.00 86.69 96 TYR A N 1
ATOM 757 C CA . TYR A 1 96 ? -16.021 6.030 32.370 1.00 86.69 96 TYR A CA 1
ATOM 758 C C . TYR A 1 96 ? -17.086 7.138 32.244 1.00 86.69 96 TYR A C 1
ATOM 760 O O . TYR A 1 96 ? -17.053 8.081 33.034 1.00 86.69 96 TYR A O 1
ATOM 768 N N . SER A 1 97 ? -18.007 7.027 31.278 1.00 72.56 97 SER A N 1
ATOM 769 C CA . SER A 1 97 ? -19.251 7.808 31.170 1.00 72.56 97 SER A CA 1
ATOM 770 C C . SER A 1 97 ? -20.379 7.161 31.959 1.00 72.56 97 SER A C 1
ATOM 772 O O . SER A 1 97 ? -21.109 7.898 32.650 1.00 72.56 97 SER A O 1
#

Sequence (97 aa):
MESKQIVNKLEDLGYTVEFGKYEYWDSIPHVLHSDGSKTVLAKTFNKAGSTGVQTDVSFEKAKQAVEMKLVDINDLENTLLNQKINREAEELAKKYS

Radius of gyration: 15.95 Å; chains: 1; bounding box: 40×22×46 Å

Foldseek 3Di:
DPLVVLVVVVVVVVWDWDWADDPPDGRFIWTQDPVRQIETQWDWDDDPNDIDIGNPDDSVLSVVCVVVSHNYSVRSVVVVVVVVVVVVVVVVVVVVD

Organism: NCBI:txid175306

pLDDT: mean 93.53, std 6.45, range [51.91, 97.88]

Secondary structure (DSSP, 8-state):
--HHHHHHHHHHTT--EEEEEETTEEEEEEEEPTTS-EEES-EEEEETTEEEEE----HHHHHHHHHTT-SSHHHHHHHHHHHHHHHHHHHHHHHH-